Protein AF-A0A0Q7WSB9-F1 (afdb_monomer_lite)

Sequence (170 aa):
MKLRHLSIAGLLTALQMAAHAGSPGGLQLVVLGTSGAADYRVKVEQFFSAYETDPTGFDCDNRQLNIESTVQKPLKAITADVASVAATDTKKRRSFSKTISKYRDRDHDRGFDGALLYDVINGKLVFYGISAWDKEPIQKVELSASESDDKRKFNLAICRALHMPVLQAP

pLDDT: mean 84.25, std 18.81, range [34.75, 98.5]

Structure (mmCIF, N/CA/C/O backbone):
data_AF-A0A0Q7WSB9-F1
#
_entry.id   AF-A0A0Q7WSB9-F1
#
loop_
_atom_site.group_PDB
_atom_site.id
_atom_site.type_symbol
_atom_site.label_atom_id
_atom_site.label_alt_id
_atom_site.label_comp_id
_atom_site.label_asym_id
_atom_site.label_entity_id
_atom_site.label_seq_id
_atom_site.pdbx_PDB_ins_code
_atom_site.Cartn_x
_atom_site.Cartn_y
_atom_site.Cartn_z
_atom_site.occupancy
_atom_site.B_iso_or_equiv
_atom_site.auth_seq_id
_atom_site.auth_comp_id
_atom_site.auth_asym_id
_atom_site.auth_atom_id
_atom_site.pdbx_PDB_model_num
ATOM 1 N N . MET A 1 1 ? 71.721 -30.781 9.484 1.00 36.91 1 MET A N 1
ATOM 2 C CA . MET A 1 1 ? 71.324 -29.675 8.577 1.00 36.91 1 MET A CA 1
ATOM 3 C C . MET A 1 1 ? 69.899 -29.951 8.113 1.00 36.91 1 MET A C 1
ATOM 5 O O . MET A 1 1 ? 69.663 -31.065 7.688 1.00 36.91 1 MET A O 1
ATOM 9 N N . LYS A 1 2 ? 68.934 -29.082 8.474 1.00 36.00 2 LYS A N 1
ATOM 10 C CA . LYS A 1 2 ? 68.127 -28.245 7.542 1.00 36.00 2 LYS A CA 1
ATOM 11 C C . LYS A 1 2 ? 67.195 -29.098 6.643 1.00 36.00 2 LYS A C 1
ATOM 13 O O . LYS A 1 2 ? 67.692 -29.947 5.935 1.00 36.00 2 LYS A O 1
ATOM 18 N N . LEU A 1 3 ? 65.869 -28.958 6.608 1.00 38.97 3 LEU A N 1
ATOM 19 C CA . LEU A 1 3 ? 65.014 -27.771 6.677 1.00 38.97 3 LEU A CA 1
ATOM 20 C C . LEU A 1 3 ? 63.609 -28.176 7.181 1.00 38.97 3 LEU A C 1
ATOM 22 O O . LEU A 1 3 ? 63.088 -29.222 6.808 1.00 38.97 3 LEU A O 1
ATOM 26 N N . ARG A 1 4 ? 62.991 -27.316 7.996 1.00 44.00 4 ARG A N 1
ATOM 27 C CA . ARG A 1 4 ? 61.564 -27.361 8.344 1.00 44.00 4 ARG A CA 1
ATOM 28 C C . ARG A 1 4 ? 60.764 -26.757 7.186 1.00 44.00 4 ARG A C 1
ATOM 30 O O . ARG A 1 4 ? 61.088 -25.645 6.777 1.00 44.00 4 ARG A O 1
ATOM 37 N N . HIS A 1 5 ? 59.701 -27.416 6.732 1.00 40.91 5 HIS A N 1
ATOM 38 C CA . HIS A 1 5 ? 58.673 -26.773 5.912 1.00 40.91 5 HIS A CA 1
ATOM 39 C C . HIS A 1 5 ? 57.410 -26.556 6.745 1.00 40.91 5 HIS A C 1
ATOM 41 O O . HIS A 1 5 ? 56.612 -27.462 6.965 1.00 40.91 5 HIS A O 1
ATOM 47 N N . LEU A 1 6 ? 57.278 -25.316 7.222 1.00 47.62 6 LEU A N 1
ATOM 48 C CA . LEU A 1 6 ? 56.007 -24.690 7.568 1.00 47.62 6 LEU A CA 1
ATOM 49 C C . LEU A 1 6 ? 55.140 -24.680 6.303 1.00 47.62 6 LEU A C 1
ATOM 51 O O . LEU A 1 6 ? 55.529 -24.064 5.313 1.00 47.62 6 LEU A O 1
ATOM 55 N N . SER A 1 7 ? 53.975 -25.319 6.339 1.00 49.97 7 SER A N 1
ATOM 56 C CA . SER A 1 7 ? 52.895 -25.013 5.400 1.00 49.97 7 SER A CA 1
ATOM 57 C C . SER A 1 7 ? 51.808 -24.286 6.175 1.00 49.97 7 SER A C 1
ATOM 59 O O . SER A 1 7 ? 51.172 -24.836 7.070 1.00 49.97 7 SER A O 1
ATOM 61 N N . ILE A 1 8 ? 51.701 -22.998 5.865 1.00 51.72 8 ILE A N 1
ATOM 62 C CA . ILE A 1 8 ? 50.739 -22.041 6.394 1.00 51.72 8 ILE A CA 1
ATOM 63 C C . ILE A 1 8 ? 49.368 -22.459 5.856 1.00 51.72 8 ILE A C 1
ATOM 65 O O . ILE A 1 8 ? 49.095 -22.309 4.667 1.00 51.72 8 ILE A O 1
ATOM 69 N N . ALA A 1 9 ? 48.524 -23.030 6.715 1.00 52.66 9 ALA A N 1
ATOM 70 C CA . ALA A 1 9 ? 47.123 -23.262 6.392 1.00 52.66 9 ALA A CA 1
ATOM 71 C C . ALA A 1 9 ? 46.423 -21.898 6.329 1.00 52.66 9 ALA A C 1
ATOM 73 O O . ALA A 1 9 ? 46.274 -21.214 7.343 1.00 52.66 9 ALA A O 1
ATOM 74 N N . GLY A 1 10 ? 46.083 -21.481 5.110 1.00 45.12 10 GLY A N 1
ATOM 75 C CA . GLY A 1 10 ? 45.416 -20.219 4.827 1.00 45.12 10 GLY A CA 1
ATOM 76 C C . GLY A 1 10 ? 44.065 -20.123 5.532 1.00 45.12 10 GLY A C 1
ATOM 77 O O . GLY A 1 10 ? 43.219 -21.008 5.407 1.00 45.12 10 GLY A O 1
ATOM 78 N N . LEU A 1 11 ? 43.873 -19.021 6.256 1.00 48.16 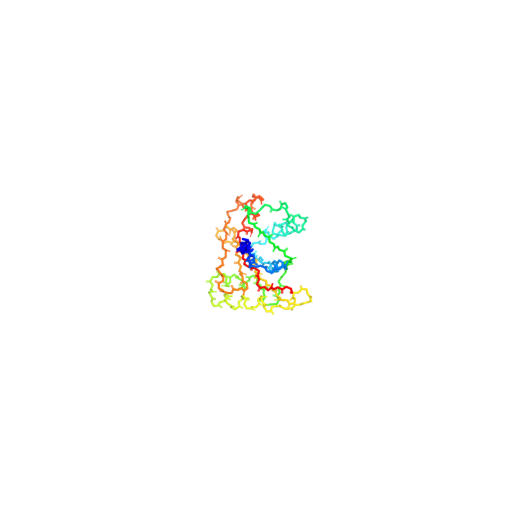11 LEU A N 1
ATOM 79 C CA . LEU A 1 11 ? 42.570 -18.560 6.719 1.00 48.16 11 LEU A CA 1
ATOM 80 C C . LEU A 1 11 ? 41.681 -18.305 5.490 1.00 48.16 11 LEU A C 1
ATOM 82 O O . LEU A 1 11 ? 41.854 -17.317 4.781 1.00 48.16 11 LEU A O 1
ATOM 86 N N . LEU A 1 12 ? 40.720 -19.194 5.247 1.00 48.12 12 LEU A N 1
ATOM 87 C CA . LEU A 1 12 ? 39.570 -18.922 4.390 1.00 48.12 12 LEU A CA 1
ATOM 88 C C . LEU A 1 12 ? 38.598 -18.038 5.178 1.00 48.12 12 LEU A C 1
ATOM 90 O O . LEU A 1 12 ? 37.756 -18.524 5.931 1.00 48.12 12 LEU A O 1
ATOM 94 N N . THR A 1 13 ? 38.728 -16.723 5.024 1.00 49.75 13 THR A N 1
ATOM 95 C CA . THR A 1 13 ? 37.687 -15.766 5.401 1.00 49.75 13 THR A CA 1
ATOM 96 C C . THR A 1 13 ? 36.500 -15.954 4.464 1.00 49.75 13 THR A C 1
ATOM 98 O O . THR A 1 13 ? 36.445 -15.410 3.363 1.00 49.75 13 THR A O 1
ATOM 101 N N . ALA A 1 14 ? 35.530 -16.751 4.907 1.00 48.25 14 ALA A N 1
ATOM 102 C CA . ALA A 1 14 ? 34.200 -16.767 4.328 1.00 48.25 14 ALA A CA 1
ATOM 103 C C . ALA A 1 14 ? 33.557 -15.391 4.566 1.00 48.25 14 ALA A C 1
ATOM 105 O O . ALA A 1 14 ? 32.991 -15.136 5.628 1.00 48.25 14 ALA A O 1
ATOM 106 N N . LEU A 1 15 ? 33.657 -14.488 3.584 1.00 41.75 15 LEU A N 1
ATOM 107 C CA . LEU A 1 15 ? 32.721 -13.375 3.486 1.00 41.75 15 LEU A CA 1
ATOM 108 C C . LEU A 1 15 ? 31.341 -13.992 3.265 1.00 41.75 15 LEU A C 1
ATOM 110 O O . LEU A 1 15 ? 30.994 -14.402 2.158 1.00 41.75 15 LEU A O 1
ATOM 114 N N . GLN A 1 16 ? 30.555 -14.074 4.336 1.00 39.66 16 GLN A N 1
ATOM 115 C CA . GLN A 1 16 ? 29.115 -14.210 4.223 1.00 39.66 16 GLN A CA 1
ATOM 116 C C . GLN A 1 16 ? 28.617 -12.942 3.531 1.00 39.66 16 GLN A C 1
ATOM 118 O O . GLN A 1 16 ? 28.363 -11.924 4.171 1.00 39.66 16 GLN A O 1
ATOM 123 N N . MET A 1 17 ? 28.513 -12.985 2.203 1.00 40.53 17 MET A N 1
ATOM 124 C CA . MET A 1 17 ? 27.621 -12.079 1.505 1.00 40.53 17 MET A CA 1
ATOM 125 C C . MET A 1 17 ? 26.231 -12.397 2.037 1.00 40.53 17 MET A C 1
ATOM 127 O O . MET A 1 17 ? 25.623 -13.399 1.661 1.00 40.53 17 MET A O 1
ATOM 131 N N . ALA A 1 18 ? 25.758 -11.576 2.972 1.00 40.06 18 ALA A N 1
ATOM 132 C CA . ALA A 1 18 ? 24.341 -11.454 3.226 1.00 40.06 18 ALA A CA 1
ATOM 133 C C . ALA A 1 18 ? 23.726 -11.059 1.883 1.00 40.06 18 ALA A C 1
ATOM 135 O O . ALA A 1 18 ? 23.804 -9.902 1.464 1.00 40.06 18 ALA A O 1
ATOM 136 N N . ALA A 1 19 ? 23.222 -12.058 1.162 1.00 35.09 19 ALA A N 1
ATOM 137 C CA . ALA A 1 19 ? 22.420 -11.871 -0.023 1.00 35.09 19 ALA A CA 1
ATOM 138 C C . ALA A 1 19 ? 21.180 -11.106 0.435 1.00 35.09 19 ALA A C 1
ATOM 140 O O . ALA A 1 19 ? 20.238 -11.683 0.977 1.00 35.09 19 ALA A O 1
ATOM 141 N N . HIS A 1 20 ? 21.234 -9.784 0.305 1.00 37.81 20 HIS A N 1
ATOM 142 C CA . HIS A 1 20 ? 20.077 -8.933 0.478 1.00 37.81 20 HIS A CA 1
ATOM 143 C C . HIS A 1 20 ? 19.153 -9.296 -0.678 1.00 37.81 20 HIS A C 1
ATOM 145 O O . HIS A 1 20 ? 19.413 -8.959 -1.831 1.00 37.81 20 HIS A O 1
ATOM 151 N N . ALA A 1 21 ? 18.133 -10.097 -0.377 1.00 34.75 21 ALA A N 1
ATOM 152 C CA . ALA A 1 21 ? 17.048 -10.403 -1.289 1.00 34.75 21 ALA A CA 1
ATOM 153 C C . ALA A 1 21 ? 16.243 -9.113 -1.496 1.00 34.75 21 ALA A C 1
ATOM 155 O O . ALA A 1 21 ? 15.252 -8.849 -0.826 1.00 34.75 21 ALA A O 1
ATOM 156 N N . GLY A 1 22 ? 16.763 -8.262 -2.365 1.00 39.12 22 GLY A N 1
ATOM 157 C CA . GLY A 1 22 ? 16.240 -6.955 -2.686 1.00 39.12 22 GLY A CA 1
ATOM 158 C C . GLY A 1 22 ? 17.113 -6.409 -3.794 1.00 39.12 22 GLY A C 1
ATOM 159 O O . GLY A 1 22 ? 18.322 -6.268 -3.641 1.00 39.12 22 GLY A O 1
ATOM 160 N N . SER A 1 23 ? 16.511 -6.196 -4.949 1.00 43.72 23 SER A N 1
ATOM 161 C CA . SER A 1 23 ? 17.171 -5.519 -6.051 1.00 43.72 23 SER A CA 1
ATOM 162 C C . SER A 1 23 ? 17.737 -4.158 -5.627 1.00 43.72 23 SER A C 1
ATOM 164 O O . SER A 1 23 ? 17.159 -3.522 -4.749 1.00 43.72 23 SER A O 1
ATOM 166 N N . PRO A 1 24 ? 18.810 -3.668 -6.273 1.00 53.94 24 PRO A N 1
ATOM 167 C CA . PRO A 1 24 ? 19.331 -2.327 -6.019 1.00 53.94 24 PRO A CA 1
ATOM 168 C C . PRO A 1 24 ? 18.338 -1.198 -6.366 1.0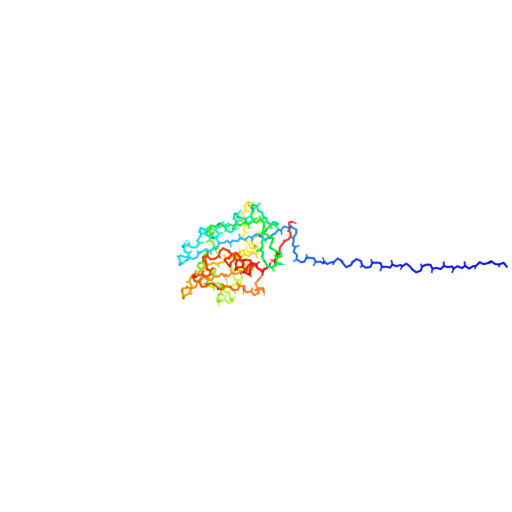0 53.94 24 PRO A C 1
ATOM 170 O O . PRO A 1 24 ? 18.460 -0.115 -5.803 1.00 53.94 24 PRO A O 1
ATOM 173 N N . GLY A 1 25 ? 17.345 -1.444 -7.232 1.00 63.78 25 GLY A N 1
ATOM 174 C CA . GLY A 1 25 ? 16.167 -0.578 -7.399 1.00 63.78 25 GLY A CA 1
ATOM 175 C C . GLY A 1 25 ? 15.119 -0.883 -6.329 1.00 63.78 25 GLY A C 1
ATOM 176 O O . GLY A 1 25 ? 14.851 -2.063 -6.085 1.00 63.78 25 GLY A O 1
ATOM 177 N N . GLY A 1 26 ? 14.598 0.144 -5.657 1.00 83.88 26 GLY A N 1
ATOM 178 C CA . GLY A 1 26 ? 13.603 0.035 -4.587 1.00 83.88 26 GLY A CA 1
ATOM 179 C C . GLY A 1 26 ? 12.231 -0.449 -5.066 1.00 83.88 26 GLY A C 1
ATOM 180 O O . GLY A 1 26 ? 12.064 -0.958 -6.170 1.00 83.88 26 GLY A O 1
ATOM 181 N N . LEU A 1 27 ? 11.222 -0.329 -4.206 1.00 88.31 27 LEU A N 1
ATOM 182 C CA . LEU A 1 27 ? 9.848 -0.712 -4.513 1.00 88.31 27 LEU A CA 1
ATOM 183 C C . LEU A 1 27 ? 9.247 0.251 -5.543 1.00 88.31 27 LEU A C 1
ATOM 185 O O . LEU A 1 27 ? 9.144 1.451 -5.276 1.00 88.31 27 LEU A O 1
ATOM 189 N N . GLN A 1 28 ? 8.774 -0.288 -6.667 1.00 93.06 28 GLN A N 1
ATOM 190 C CA . GLN A 1 28 ? 7.849 0.404 -7.565 1.00 93.06 28 GLN A CA 1
ATOM 191 C C . GLN A 1 28 ? 6.413 0.087 -7.147 1.00 93.06 28 GLN A C 1
ATOM 193 O O . GLN A 1 28 ? 5.973 -1.066 -7.215 1.00 93.06 28 GLN A O 1
ATOM 198 N N . LEU A 1 29 ? 5.670 1.098 -6.702 1.00 95.00 29 LEU A N 1
ATOM 199 C CA . LEU A 1 29 ? 4.361 0.908 -6.078 1.00 95.00 29 LEU A CA 1
ATOM 200 C C . LEU A 1 29 ? 3.236 1.573 -6.863 1.00 95.00 29 LEU A C 1
ATOM 202 O O . LEU A 1 29 ? 3.351 2.702 -7.335 1.00 95.00 29 LEU A O 1
ATOM 206 N N . VAL A 1 30 ? 2.084 0.911 -6.891 1.00 96.38 30 VAL A N 1
ATOM 207 C CA . VAL A 1 30 ? 0.808 1.569 -7.188 1.00 96.38 30 VAL A CA 1
ATOM 208 C C . VAL A 1 30 ? 0.056 1.844 -5.887 1.00 96.38 30 VAL A C 1
ATOM 210 O O . VAL A 1 30 ? -0.053 0.977 -5.021 1.00 96.38 30 VAL A O 1
ATOM 213 N N . VAL A 1 31 ? -0.469 3.053 -5.733 1.00 97.94 31 VAL A N 1
ATOM 214 C CA . VAL A 1 31 ? -1.174 3.499 -4.528 1.00 97.94 31 VAL A CA 1
ATOM 215 C C . VAL A 1 31 ? -2.629 3.766 -4.888 1.00 97.94 31 VAL A C 1
ATOM 217 O O . VAL A 1 31 ? -2.928 4.568 -5.773 1.00 97.94 31 VAL A O 1
ATOM 220 N N . LEU A 1 32 ? -3.543 3.065 -4.222 1.00 98.00 32 LEU A N 1
ATOM 221 C CA . LEU A 1 32 ? -4.956 3.000 -4.580 1.00 98.00 32 LEU A CA 1
ATOM 222 C C . LEU A 1 32 ? -5.820 3.313 -3.358 1.00 98.00 32 LEU A C 1
ATOM 224 O O . LEU A 1 32 ? -5.766 2.600 -2.362 1.00 98.00 32 LEU A O 1
ATOM 228 N N . GLY A 1 33 ? -6.642 4.354 -3.455 1.00 96.94 33 GLY A N 1
ATOM 229 C CA . GLY A 1 33 ? -7.676 4.666 -2.468 1.00 96.94 33 GLY A CA 1
ATOM 230 C C . GLY A 1 33 ? -9.055 4.303 -2.991 1.00 96.94 33 GLY A C 1
ATOM 231 O O . GLY A 1 33 ? -9.372 4.603 -4.145 1.00 96.94 33 GLY A O 1
ATOM 232 N N . THR A 1 34 ? -9.883 3.673 -2.162 1.00 96.62 34 THR A N 1
ATOM 233 C CA . THR A 1 34 ? -11.316 3.535 -2.459 1.00 96.62 34 THR A CA 1
ATOM 234 C C . THR A 1 34 ? -12.026 4.885 -2.315 1.00 96.62 34 THR A C 1
ATOM 236 O O . THR A 1 34 ? -11.513 5.823 -1.697 1.00 96.62 34 THR A O 1
ATOM 239 N N . SER A 1 35 ? -13.252 4.990 -2.833 1.00 94.81 35 SER A N 1
ATOM 240 C CA . SER A 1 35 ? -14.093 6.172 -2.601 1.00 94.81 35 SER A CA 1
ATOM 241 C C . SER A 1 35 ? -14.403 6.395 -1.116 1.00 94.81 35 SER A C 1
ATOM 243 O O . SER A 1 35 ? -14.523 7.540 -0.688 1.00 94.81 35 SER A O 1
ATOM 245 N N . GLY A 1 36 ? -14.493 5.320 -0.325 1.00 94.31 36 GLY A N 1
ATOM 246 C CA . GLY A 1 36 ? -14.745 5.382 1.117 1.00 94.31 36 GLY A CA 1
ATOM 247 C C . GLY A 1 36 ? -13.600 6.004 1.920 1.00 94.31 36 GLY A C 1
ATOM 248 O O . GLY A 1 36 ? -13.828 6.475 3.029 1.00 94.31 36 GLY A O 1
ATOM 249 N N . ALA A 1 37 ? -12.389 6.055 1.358 1.00 95.81 37 ALA A N 1
ATOM 250 C CA . ALA A 1 37 ? -11.211 6.632 1.998 1.00 95.81 37 ALA A CA 1
ATOM 251 C C . ALA A 1 37 ? -10.737 7.946 1.354 1.00 95.81 37 ALA A C 1
ATOM 253 O O . ALA A 1 37 ? -9.584 8.340 1.541 1.00 95.81 37 ALA A O 1
ATOM 254 N N . ALA A 1 38 ? -11.605 8.642 0.611 1.00 95.44 38 ALA A N 1
ATOM 255 C CA . ALA A 1 38 ? -11.255 9.880 -0.092 1.00 95.44 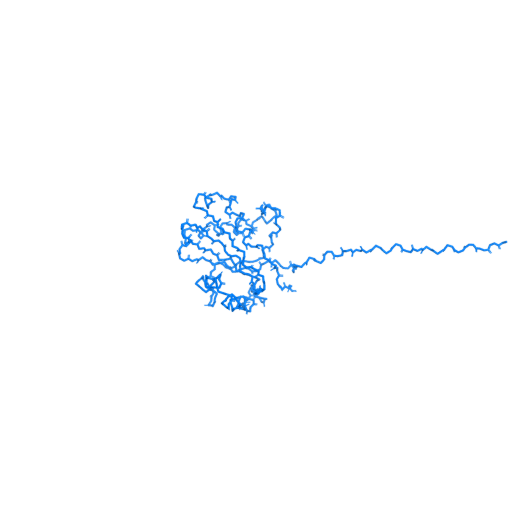38 ALA A CA 1
ATOM 256 C C . ALA A 1 38 ? -10.641 10.953 0.831 1.00 95.44 38 ALA A C 1
ATOM 258 O O . ALA A 1 38 ? -9.674 11.612 0.441 1.00 95.44 38 ALA A O 1
ATOM 259 N N . ASP A 1 39 ? -11.131 11.065 2.070 1.00 95.44 39 ASP A N 1
ATOM 260 C CA . ASP A 1 39 ? -10.638 12.020 3.075 1.00 95.44 39 ASP A CA 1
ATOM 261 C C . ASP A 1 39 ? -9.177 11.764 3.487 1.00 95.44 39 ASP A C 1
ATOM 263 O O . ASP A 1 39 ? -8.477 12.668 3.946 1.00 95.44 39 ASP A O 1
ATOM 267 N N . TYR A 1 40 ? -8.677 10.543 3.280 1.00 96.69 40 TYR A N 1
ATOM 268 C CA . TYR A 1 40 ? -7.306 10.157 3.608 1.00 96.69 40 TYR A CA 1
ATOM 269 C C . TYR A 1 40 ? -6.319 10.367 2.460 1.00 96.69 40 TYR A C 1
ATOM 271 O O . TYR A 1 40 ? -5.111 10.315 2.700 1.00 96.69 40 TYR A O 1
ATOM 279 N N . ARG A 1 41 ? -6.794 10.656 1.240 1.00 96.12 41 ARG A N 1
ATOM 280 C CA . ARG A 1 41 ? -5.944 10.804 0.046 1.00 96.12 41 ARG A CA 1
ATOM 281 C C . ARG A 1 41 ? -4.792 11.781 0.276 1.00 96.12 41 ARG A C 1
ATOM 283 O O . ARG A 1 41 ? -3.644 11.438 0.026 1.00 96.12 41 ARG A O 1
ATOM 290 N N . VAL A 1 42 ? -5.086 12.961 0.823 1.00 96.19 42 VAL A N 1
ATOM 291 C CA . VAL A 1 42 ? -4.076 14.005 1.068 1.00 96.19 42 VAL A CA 1
ATOM 292 C C . VAL A 1 42 ? -3.027 13.550 2.088 1.00 96.19 42 VAL A C 1
ATOM 294 O O . VAL A 1 42 ? -1.845 13.826 1.911 1.00 96.19 42 VAL A O 1
ATOM 297 N N . LYS A 1 43 ? -3.424 12.818 3.137 1.00 96.56 43 LYS A N 1
ATOM 298 C CA . LYS A 1 43 ? -2.480 12.289 4.139 1.00 96.56 43 LYS A CA 1
ATOM 299 C C . LYS A 1 43 ? -1.563 11.218 3.535 1.00 96.56 43 LYS A C 1
ATOM 301 O O . LYS A 1 43 ? -0.376 11.185 3.848 1.00 96.56 43 LYS A O 1
ATOM 306 N N . VAL A 1 44 ? -2.094 10.368 2.653 1.00 97.38 44 VAL A N 1
ATOM 307 C CA . VAL A 1 44 ? -1.301 9.369 1.915 1.00 97.38 44 VAL A CA 1
ATOM 308 C C . VAL A 1 44 ? -0.326 10.049 0.949 1.00 97.38 44 VAL A C 1
ATOM 310 O O . VAL A 1 44 ? 0.851 9.703 0.933 1.00 97.38 44 VAL A O 1
ATOM 313 N N . GLU A 1 45 ? -0.770 11.063 0.205 1.00 96.00 45 GLU A N 1
ATOM 314 C CA . GLU A 1 45 ? 0.105 11.855 -0.672 1.00 96.00 45 GLU A CA 1
ATOM 315 C C . GLU A 1 45 ? 1.245 12.505 0.128 1.00 96.00 45 GLU A C 1
ATOM 317 O O . GLU A 1 45 ? 2.412 12.378 -0.236 1.00 96.00 45 GLU A O 1
ATOM 322 N N . GLN A 1 46 ? 0.926 13.112 1.277 1.00 95.44 46 GLN A N 1
ATOM 323 C CA . GLN A 1 46 ? 1.910 13.706 2.187 1.00 95.44 46 GLN A CA 1
ATOM 324 C C . GLN A 1 46 ? 2.916 12.690 2.738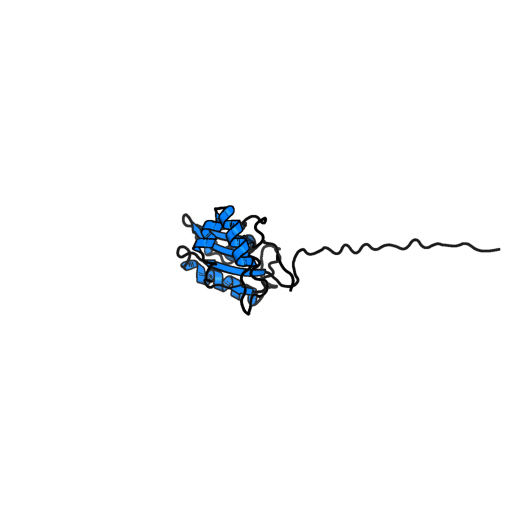 1.00 95.44 46 GLN A C 1
ATOM 326 O O . GLN A 1 46 ? 4.080 13.046 2.920 1.00 95.44 46 GLN A O 1
ATOM 331 N N . PHE A 1 47 ? 2.496 11.449 3.008 1.00 95.50 47 PHE A N 1
ATOM 332 C CA . PHE A 1 47 ? 3.406 10.377 3.416 1.00 95.50 47 PHE A CA 1
ATOM 333 C C . PHE A 1 47 ? 4.481 10.148 2.350 1.00 95.50 47 PHE A C 1
ATOM 335 O O . PHE A 1 47 ? 5.670 10.207 2.661 1.00 95.50 47 PHE A O 1
ATOM 342 N N . PHE A 1 48 ? 4.071 9.937 1.095 1.00 95.31 48 PHE A N 1
ATOM 343 C CA . PHE A 1 48 ? 5.007 9.633 0.012 1.00 95.31 48 PHE A CA 1
ATOM 344 C C . PHE A 1 48 ? 5.883 10.835 -0.345 1.00 95.31 48 PHE A C 1
ATOM 346 O O . PHE A 1 48 ? 7.090 10.670 -0.474 1.00 95.31 48 PHE A O 1
ATOM 353 N N . SER A 1 49 ? 5.330 12.052 -0.385 1.00 94.00 49 SER A N 1
ATOM 354 C CA . SER A 1 49 ? 6.135 13.260 -0.617 1.00 94.00 49 SER A CA 1
ATOM 355 C C . SER A 1 49 ? 7.170 13.503 0.486 1.00 94.00 49 SER A C 1
ATOM 357 O O . SER A 1 49 ? 8.289 13.932 0.206 1.00 94.00 49 SER A O 1
ATOM 359 N N . ALA A 1 50 ? 6.825 13.225 1.748 1.00 91.75 50 ALA A N 1
ATOM 360 C CA . ALA A 1 50 ? 7.776 13.326 2.852 1.00 91.75 50 ALA A CA 1
ATOM 361 C C . ALA A 1 50 ? 8.879 12.261 2.754 1.00 91.75 50 ALA A C 1
ATOM 363 O O . ALA A 1 50 ? 10.043 12.585 2.979 1.00 91.75 50 ALA A O 1
ATOM 364 N N . TYR A 1 51 ? 8.527 11.025 2.381 1.00 90.75 51 TYR A N 1
ATOM 365 C CA . TYR A 1 51 ? 9.500 9.956 2.154 1.00 90.75 51 TYR A CA 1
ATOM 366 C C . TYR A 1 51 ? 10.461 10.286 1.002 1.00 90.75 51 TYR A C 1
ATOM 368 O O . TYR A 1 51 ? 11.663 10.115 1.150 1.00 90.75 51 TYR A O 1
ATOM 376 N N . GLU A 1 52 ? 9.960 10.812 -0.119 1.00 89.75 52 GLU A N 1
ATOM 377 C CA . GLU A 1 52 ? 10.790 11.230 -1.261 1.00 89.75 52 GLU A CA 1
ATOM 378 C C . GLU A 1 52 ? 11.759 12.369 -0.901 1.00 89.75 52 GLU A C 1
ATOM 380 O O . GLU A 1 52 ? 12.861 12.444 -1.441 1.00 89.75 52 GLU A O 1
ATOM 385 N N . THR A 1 53 ? 11.361 13.249 0.025 1.00 90.38 53 THR A N 1
ATOM 386 C CA . THR A 1 53 ? 12.182 14.387 0.468 1.00 90.38 53 THR A CA 1
ATOM 387 C C . THR A 1 53 ? 13.311 13.958 1.410 1.00 90.38 53 THR A C 1
ATOM 389 O O . THR A 1 53 ? 14.421 14.476 1.301 1.00 90.38 53 THR A O 1
ATOM 392 N N . ASP A 1 54 ? 13.040 13.044 2.346 1.00 87.00 54 ASP A N 1
ATOM 393 C CA . ASP A 1 54 ? 14.025 12.557 3.320 1.00 87.00 54 ASP A CA 1
ATOM 394 C C . ASP A 1 54 ? 13.807 11.066 3.634 1.00 87.00 54 ASP A C 1
ATOM 396 O O . ASP A 1 54 ? 13.252 10.718 4.682 1.00 87.00 54 ASP A O 1
ATOM 400 N N . PRO A 1 55 ? 14.250 10.157 2.746 1.00 81.62 55 PRO A N 1
ATOM 401 C CA . PRO A 1 55 ? 14.080 8.720 2.952 1.00 81.62 55 PRO A CA 1
ATOM 402 C C . PRO A 1 55 ? 14.939 8.197 4.113 1.00 81.62 55 PRO A C 1
ATOM 404 O O . PRO A 1 55 ? 14.598 7.190 4.730 1.00 81.62 55 PRO A O 1
ATOM 407 N N . THR A 1 56 ? 16.046 8.876 4.439 1.00 77.19 56 THR A N 1
ATOM 408 C CA . THR A 1 56 ? 16.984 8.473 5.499 1.00 77.19 56 THR A CA 1
ATOM 409 C C . THR A 1 56 ? 16.518 8.839 6.905 1.00 77.19 56 THR A C 1
ATOM 411 O O . THR A 1 56 ? 16.809 8.108 7.850 1.00 77.19 56 THR A O 1
ATOM 414 N N . GLY A 1 57 ? 15.798 9.953 7.053 1.00 72.06 57 GLY A N 1
ATOM 415 C CA . GLY A 1 57 ? 15.187 10.394 8.308 1.00 72.06 57 GLY A CA 1
ATOM 416 C C . GLY A 1 57 ? 13.780 9.839 8.534 1.00 72.06 57 GLY A C 1
ATOM 417 O O . GLY A 1 57 ? 13.155 10.140 9.555 1.00 72.06 57 GLY A O 1
ATOM 418 N N . PHE A 1 58 ? 13.263 9.030 7.604 1.00 78.88 58 PHE A N 1
ATOM 419 C CA . PHE A 1 58 ? 11.913 8.492 7.677 1.00 78.88 58 PHE A CA 1
ATOM 420 C C . PHE A 1 58 ? 11.824 7.310 8.657 1.00 78.88 58 PHE A C 1
ATOM 422 O O . PHE A 1 58 ? 12.235 6.188 8.359 1.00 78.88 58 PHE A O 1
ATOM 429 N N . ASP A 1 59 ? 11.269 7.553 9.846 1.00 80.38 59 ASP A N 1
ATOM 430 C CA . ASP A 1 59 ? 11.113 6.519 10.875 1.00 80.38 59 ASP A CA 1
ATOM 431 C C . ASP A 1 59 ? 9.991 5.522 10.528 1.00 80.38 59 ASP A C 1
ATOM 433 O O . ASP A 1 59 ? 8.804 5.860 10.510 1.00 80.38 59 ASP A O 1
ATOM 437 N N . CYS A 1 60 ? 10.389 4.270 10.301 1.00 84.94 60 CYS A N 1
ATOM 438 C CA . CYS A 1 60 ? 9.514 3.118 10.096 1.00 84.94 60 CYS A CA 1
ATOM 439 C C . CYS A 1 60 ? 9.720 2.021 11.174 1.00 84.94 60 CYS A C 1
ATOM 441 O O . CYS A 1 60 ? 9.637 0.832 10.858 1.00 84.94 60 CYS A O 1
ATOM 443 N N . ASP A 1 61 ? 10.003 2.378 12.438 1.00 80.94 61 ASP A N 1
ATOM 444 C CA . ASP A 1 61 ? 10.255 1.438 13.553 1.00 80.94 61 ASP A CA 1
ATOM 445 C C . ASP A 1 61 ? 11.371 0.416 13.214 1.00 80.94 61 ASP A C 1
ATOM 447 O O . ASP A 1 61 ? 11.182 -0.802 13.306 1.00 80.94 61 ASP A O 1
ATOM 451 N N . ASN A 1 62 ? 12.543 0.897 12.783 1.00 66.88 62 ASN A N 1
ATOM 452 C CA . ASN A 1 62 ? 13.691 0.079 12.341 1.00 66.88 62 ASN A CA 1
ATOM 453 C C . ASN A 1 62 ? 13.450 -0.792 11.090 1.00 66.88 62 ASN A C 1
ATOM 455 O O . ASN A 1 62 ? 14.270 -1.656 10.774 1.00 66.88 62 ASN A O 1
ATOM 459 N N . ARG A 1 63 ? 12.348 -0.593 10.357 1.00 70.00 63 ARG A N 1
ATOM 460 C CA . ARG A 1 63 ? 12.144 -1.233 9.051 1.00 70.00 63 ARG A CA 1
ATOM 461 C C . ARG A 1 63 ? 12.788 -0.381 7.970 1.00 70.00 63 ARG A C 1
ATOM 463 O O . ARG A 1 63 ? 12.469 0.797 7.846 1.00 70.00 63 ARG A O 1
ATOM 470 N N . GLN A 1 64 ? 13.658 -0.986 7.167 1.00 70.06 64 GLN A N 1
ATOM 471 C CA . GLN A 1 64 ? 14.156 -0.333 5.963 1.00 70.06 64 GLN A CA 1
ATOM 472 C C . GLN A 1 64 ? 13.051 -0.343 4.910 1.00 70.06 64 GLN A C 1
ATOM 474 O O . GLN A 1 64 ? 12.758 -1.371 4.304 1.00 70.06 64 GLN A O 1
ATOM 479 N N . LEU A 1 65 ? 12.413 0.809 4.732 1.00 83.44 65 LEU A N 1
ATOM 480 C CA . LEU A 1 65 ? 11.556 1.075 3.591 1.00 83.44 65 LEU A CA 1
ATOM 481 C C . LEU A 1 65 ? 12.448 1.626 2.476 1.00 83.44 65 LEU A C 1
ATOM 483 O O . LEU A 1 65 ? 13.172 2.592 2.702 1.00 83.44 65 LEU A O 1
ATOM 487 N N . ASN A 1 66 ? 12.408 1.007 1.298 1.00 86.88 66 ASN A N 1
ATOM 488 C CA . ASN A 1 66 ? 13.131 1.451 0.107 1.00 86.88 66 ASN A CA 1
ATOM 489 C C . ASN A 1 66 ? 12.116 1.605 -1.027 1.00 86.88 66 ASN A C 1
ATOM 491 O O . ASN A 1 66 ? 11.790 0.613 -1.674 1.00 86.88 66 ASN A O 1
ATOM 495 N N . ILE A 1 67 ? 11.552 2.799 -1.210 1.00 89.69 67 ILE A N 1
ATOM 496 C CA . ILE A 1 67 ? 10.607 3.100 -2.295 1.00 89.69 67 ILE A CA 1
ATOM 497 C C . ILE A 1 67 ? 11.361 3.853 -3.383 1.00 89.69 67 ILE A C 1
ATOM 499 O O . ILE A 1 67 ? 11.970 4.883 -3.112 1.00 89.69 67 ILE A O 1
ATOM 503 N N . GLU A 1 68 ? 11.298 3.340 -4.607 1.00 89.56 68 GLU A N 1
ATOM 504 C CA . GLU A 1 68 ? 11.907 3.985 -5.771 1.00 89.56 68 GLU A CA 1
ATOM 505 C C . GLU A 1 68 ? 10.912 4.900 -6.481 1.00 89.56 68 GLU A C 1
ATOM 507 O O . GLU A 1 68 ? 11.247 6.025 -6.842 1.00 89.56 68 GLU A O 1
ATOM 512 N N . SER A 1 69 ? 9.677 4.432 -6.671 1.00 90.31 69 SER A N 1
ATOM 513 C CA . SER A 1 69 ? 8.646 5.206 -7.355 1.00 90.31 69 SER A CA 1
ATOM 514 C C . SER A 1 69 ? 7.244 4.838 -6.888 1.00 90.31 69 SER A C 1
ATOM 516 O O . SER A 1 69 ? 6.971 3.716 -6.446 1.00 90.31 69 SER A O 1
ATOM 518 N N . THR A 1 70 ? 6.327 5.801 -7.006 1.00 93.38 70 THR A N 1
ATOM 519 C CA . THR A 1 70 ? 4.906 5.579 -6.744 1.00 93.38 70 THR A CA 1
ATOM 520 C C . THR A 1 70 ? 4.024 6.124 -7.857 1.00 93.38 70 THR A C 1
ATOM 522 O O . THR A 1 70 ? 4.272 7.186 -8.426 1.00 93.38 70 THR A O 1
ATOM 525 N N . VAL A 1 71 ? 2.937 5.410 -8.139 1.00 94.81 71 VAL A N 1
ATOM 526 C CA . VAL A 1 71 ? 1.855 5.876 -9.006 1.00 94.81 71 VAL A CA 1
ATOM 527 C C . VAL A 1 71 ? 0.576 5.964 -8.188 1.00 94.81 71 VAL A C 1
ATOM 529 O O . VAL A 1 71 ? -0.006 4.948 -7.821 1.00 94.81 71 VAL A O 1
ATOM 532 N N . GLN A 1 72 ? 0.118 7.189 -7.926 1.00 92.81 72 GLN A N 1
ATOM 533 C CA . GLN A 1 72 ? -1.061 7.470 -7.089 1.00 92.81 72 GLN A CA 1
ATOM 534 C C . GLN A 1 72 ? -2.320 7.802 -7.909 1.00 92.81 72 GLN A C 1
ATOM 536 O O . GLN A 1 72 ? -3.193 8.549 -7.475 1.00 92.81 72 GLN A O 1
ATOM 541 N N . LYS A 1 73 ? -2.413 7.274 -9.135 1.00 83.25 73 LYS A N 1
ATOM 542 C CA . LYS A 1 73 ? -3.564 7.456 -10.032 1.00 83.25 73 LYS A CA 1
ATOM 543 C C . LYS A 1 73 ? -4.076 6.105 -10.534 1.00 83.25 73 LYS A C 1
ATOM 545 O O . LYS A 1 73 ? -3.269 5.189 -10.699 1.00 83.25 73 LYS A O 1
ATOM 550 N N . PRO A 1 74 ? -5.380 5.973 -10.838 1.00 77.06 74 PRO A N 1
ATOM 551 C CA . PRO A 1 74 ? -5.910 4.754 -11.435 1.00 77.06 74 PRO A CA 1
ATOM 552 C C . PRO A 1 74 ? -5.212 4.429 -12.757 1.00 77.06 74 PRO A C 1
ATOM 554 O O . PRO A 1 74 ? -5.022 5.303 -13.607 1.00 77.06 74 PRO A O 1
ATOM 557 N N . LEU A 1 75 ? -4.880 3.155 -12.950 1.00 89.00 75 LEU A N 1
ATOM 558 C CA . LEU A 1 75 ? -4.386 2.627 -14.219 1.00 89.00 75 LEU A CA 1
ATOM 559 C C . LEU A 1 75 ? -5.412 1.632 -14.758 1.00 89.00 75 LEU A C 1
ATOM 561 O O . LEU A 1 75 ? -6.129 0.990 -13.996 1.00 89.00 75 LEU A O 1
ATOM 565 N N . LYS A 1 76 ? -5.473 1.481 -16.083 1.00 86.81 76 LYS A N 1
ATOM 566 C CA . LYS A 1 76 ? -6.516 0.738 -16.818 1.00 86.81 76 LYS A CA 1
ATOM 567 C C . LYS A 1 76 ? -7.118 -0.472 -16.079 1.00 86.81 76 LYS A C 1
ATOM 569 O O . LYS A 1 76 ? -8.320 -0.512 -15.861 1.00 86.81 76 LYS A O 1
ATOM 574 N N . ALA A 1 77 ? -6.292 -1.461 -15.735 1.00 90.38 77 ALA A N 1
ATOM 575 C CA . ALA A 1 77 ? -6.715 -2.705 -15.077 1.00 90.38 77 ALA A CA 1
ATOM 576 C C . ALA A 1 77 ? -6.280 -2.796 -13.600 1.00 90.38 77 ALA A C 1
ATOM 578 O O . ALA A 1 77 ? -6.406 -3.852 -12.983 1.00 90.38 77 ALA A O 1
ATOM 579 N N . ILE A 1 78 ? -5.735 -1.710 -13.052 1.00 95.38 78 ILE A N 1
ATOM 580 C CA . ILE A 1 78 ? -5.195 -1.619 -11.697 1.00 95.38 78 ILE A CA 1
ATOM 581 C C . ILE A 1 78 ? -5.972 -0.496 -11.005 1.00 95.38 78 ILE A C 1
ATOM 583 O O . ILE A 1 78 ? -5.595 0.676 -11.048 1.00 95.38 78 ILE A O 1
ATOM 587 N N . THR A 1 79 ? -7.118 -0.867 -10.439 1.00 96.44 79 THR A N 1
ATOM 588 C CA . THR A 1 79 ? -8.057 0.045 -9.774 1.00 96.44 79 THR A CA 1
ATOM 589 C C . THR A 1 79 ? -8.262 -0.367 -8.320 1.00 96.44 79 THR A C 1
ATOM 591 O O . THR A 1 79 ? -8.001 -1.518 -7.956 1.00 96.44 79 THR A O 1
ATOM 594 N N . ALA A 1 80 ? -8.755 0.562 -7.495 1.00 96.81 80 ALA A N 1
ATOM 595 C CA . ALA A 1 80 ? -9.054 0.296 -6.090 1.00 96.81 80 ALA A CA 1
ATOM 596 C C . ALA A 1 80 ? -10.052 -0.862 -5.926 1.00 96.81 80 ALA A C 1
ATOM 598 O O . ALA A 1 80 ? -9.780 -1.774 -5.159 1.00 96.81 80 ALA A O 1
ATOM 599 N N . ASP A 1 81 ? -11.125 -0.912 -6.722 1.00 95.75 81 ASP A N 1
ATOM 600 C CA . ASP A 1 81 ? -12.122 -1.992 -6.647 1.00 95.75 81 ASP A CA 1
ATOM 601 C C . ASP A 1 81 ? -11.517 -3.376 -6.919 1.00 95.75 81 ASP A C 1
ATOM 603 O O . ASP A 1 81 ? -11.801 -4.349 -6.216 1.00 95.75 81 ASP A O 1
ATOM 607 N N . VAL A 1 82 ? -10.643 -3.477 -7.928 1.00 96.94 82 VAL A N 1
ATOM 608 C CA . VAL A 1 82 ? -9.957 -4.737 -8.246 1.00 96.94 82 VAL A CA 1
ATOM 609 C C . VAL A 1 82 ? -9.009 -5.127 -7.110 1.00 96.94 82 VAL A C 1
ATOM 611 O O . VAL A 1 82 ? -8.957 -6.303 -6.741 1.00 96.94 82 VAL A O 1
ATOM 614 N N . ALA A 1 83 ? -8.292 -4.157 -6.535 1.00 97.25 83 ALA A N 1
ATOM 615 C CA . ALA A 1 83 ? -7.409 -4.380 -5.397 1.00 97.25 83 ALA A CA 1
ATOM 616 C C . ALA A 1 83 ? -8.183 -4.795 -4.131 1.00 97.25 83 ALA A C 1
ATOM 618 O O . ALA A 1 83 ? -7.750 -5.714 -3.440 1.00 97.25 83 ALA A O 1
ATOM 619 N N . SER A 1 84 ? -9.349 -4.202 -3.850 1.00 97.31 84 SER A N 1
ATOM 620 C CA . SER A 1 84 ? -10.195 -4.549 -2.697 1.00 97.31 84 SER A CA 1
ATOM 621 C C . SER A 1 84 ? -10.697 -5.987 -2.769 1.00 97.31 84 SER A C 1
ATOM 623 O O . SER A 1 84 ? -10.657 -6.725 -1.783 1.00 97.31 84 SER A O 1
ATOM 625 N N . VAL A 1 85 ? -11.100 -6.436 -3.960 1.00 97.38 85 VAL A N 1
ATOM 626 C CA . VAL A 1 85 ? -11.456 -7.845 -4.172 1.00 97.38 85 VAL A CA 1
ATOM 627 C C . VAL A 1 85 ? -10.218 -8.742 -4.035 1.00 97.38 85 VAL A C 1
ATOM 629 O O . VAL A 1 85 ? -10.277 -9.792 -3.397 1.00 97.38 85 VAL A O 1
ATOM 632 N N . ALA A 1 86 ? -9.072 -8.333 -4.585 1.00 97.25 86 ALA A N 1
ATOM 633 C CA . ALA A 1 86 ? -7.812 -9.066 -4.444 1.00 97.25 86 ALA A CA 1
ATOM 634 C C . ALA A 1 86 ? -7.330 -9.174 -2.985 1.00 97.25 86 ALA A C 1
ATOM 636 O O . ALA A 1 86 ? -6.659 -10.147 -2.643 1.00 97.25 86 ALA A O 1
ATOM 637 N N . ALA A 1 87 ? -7.695 -8.222 -2.124 1.00 96.38 87 ALA A N 1
ATOM 638 C CA . ALA A 1 87 ? -7.344 -8.233 -0.709 1.00 96.38 87 ALA A CA 1
ATOM 639 C C . ALA A 1 87 ? -8.058 -9.345 0.088 1.00 96.38 87 ALA A C 1
ATOM 641 O O . ALA A 1 87 ? -7.603 -9.715 1.170 1.00 96.38 87 ALA A O 1
ATOM 642 N N . THR A 1 88 ? -9.159 -9.892 -0.439 1.00 95.06 88 THR A N 1
ATOM 643 C CA . THR A 1 88 ? -10.020 -10.859 0.269 1.00 95.06 88 THR A CA 1
ATOM 644 C C . THR A 1 88 ? -10.201 -12.193 -0.464 1.00 95.06 88 THR A C 1
ATOM 646 O O . THR A 1 88 ? -10.545 -13.188 0.169 1.00 95.06 88 THR A O 1
ATOM 649 N N . ASP A 1 89 ? -9.911 -12.261 -1.766 1.00 97.31 89 ASP A N 1
ATOM 650 C CA . ASP A 1 89 ? -10.010 -13.478 -2.582 1.00 97.31 89 ASP A CA 1
ATOM 651 C C . ASP A 1 89 ? -8.635 -13.883 -3.141 1.00 97.31 89 ASP A C 1
ATOM 653 O O . ASP A 1 89 ? -8.001 -13.150 -3.900 1.00 97.31 89 ASP A O 1
ATOM 657 N N . THR A 1 90 ? -8.176 -15.099 -2.823 1.00 95.12 90 THR A N 1
ATOM 658 C CA . THR A 1 90 ? -6.859 -15.617 -3.238 1.00 95.12 90 THR A CA 1
ATOM 659 C C . THR A 1 90 ? -6.693 -15.749 -4.756 1.00 95.12 90 THR A C 1
ATOM 661 O O . THR A 1 90 ? -5.612 -15.489 -5.292 1.00 95.12 90 THR A O 1
ATOM 664 N N . LYS A 1 91 ? -7.740 -16.153 -5.483 1.00 96.56 91 LYS A N 1
ATOM 665 C CA . LYS A 1 91 ? -7.693 -16.280 -6.948 1.00 96.56 91 LYS A CA 1
ATOM 666 C C . LYS A 1 91 ? -7.581 -14.898 -7.585 1.00 96.56 91 LYS A C 1
ATOM 668 O O . LYS A 1 91 ? -6.826 -14.711 -8.543 1.00 96.56 91 LYS A O 1
ATOM 673 N N . LYS A 1 92 ? -8.311 -13.927 -7.038 1.00 97.81 92 LYS A N 1
ATOM 674 C CA . LYS A 1 92 ? -8.273 -12.527 -7.467 1.00 97.81 92 LYS A CA 1
ATOM 675 C C . LYS A 1 92 ? -6.943 -11.877 -7.104 1.00 97.81 92 LYS A C 1
ATOM 677 O O . LYS A 1 92 ? -6.380 -11.216 -7.972 1.00 97.81 92 LYS A O 1
ATOM 682 N N . ARG A 1 93 ? -6.373 -12.185 -5.932 1.00 97.25 93 ARG A N 1
ATOM 683 C CA . ARG A 1 93 ? -5.002 -11.815 -5.546 1.00 97.25 93 ARG A CA 1
ATOM 684 C C . ARG A 1 93 ? -3.996 -12.239 -6.599 1.00 97.25 93 ARG A C 1
ATOM 686 O O . ARG A 1 93 ? -3.314 -11.390 -7.154 1.00 97.25 93 ARG A O 1
ATOM 693 N N . ARG A 1 94 ? -3.960 -13.529 -6.949 1.00 96.88 94 ARG A N 1
ATOM 694 C CA . ARG A 1 94 ? -3.040 -14.048 -7.975 1.00 96.88 94 ARG A CA 1
ATOM 695 C C . ARG A 1 94 ? -3.189 -13.316 -9.307 1.00 96.88 94 ARG A C 1
ATOM 697 O O . ARG A 1 94 ? -2.192 -12.993 -9.952 1.00 96.88 94 ARG A O 1
ATOM 704 N N . SER A 1 95 ? -4.427 -13.061 -9.730 1.00 97.31 95 SER A N 1
ATOM 705 C CA . SER A 1 95 ? -4.682 -12.312 -10.961 1.00 97.31 95 SER A CA 1
ATOM 706 C C . SER A 1 95 ? -4.154 -10.880 -10.871 1.00 97.31 95 SER A C 1
ATOM 708 O O . SER A 1 95 ? -3.505 -10.425 -11.805 1.00 97.31 95 SER A O 1
ATOM 710 N N . PHE A 1 96 ? -4.406 -10.187 -9.762 1.00 97.69 96 PHE A N 1
ATOM 711 C CA . PHE A 1 96 ? -3.975 -8.811 -9.542 1.00 97.69 96 PHE A CA 1
ATOM 712 C C . PHE A 1 96 ? -2.449 -8.687 -9.445 1.00 97.69 96 PHE A C 1
ATOM 714 O O . PHE A 1 96 ? -1.865 -7.898 -10.181 1.00 97.69 96 PHE A O 1
ATOM 721 N N . SER A 1 97 ? -1.791 -9.535 -8.650 1.00 96.50 97 SER A N 1
ATOM 722 C CA . SER A 1 97 ? -0.328 -9.618 -8.540 1.00 96.50 97 SER A CA 1
ATOM 723 C C . SER A 1 97 ? 0.340 -9.835 -9.909 1.00 96.50 97 SER A C 1
ATOM 725 O O . SER A 1 97 ? 1.332 -9.188 -10.252 1.00 96.50 97 SER A O 1
ATOM 727 N N . LYS A 1 98 ? -0.252 -10.687 -10.760 1.00 95.75 98 LYS A N 1
ATOM 728 C CA . LYS A 1 98 ? 0.195 -10.878 -12.149 1.00 95.75 98 LYS A CA 1
ATOM 729 C C . LYS A 1 98 ? -0.029 -9.636 -13.017 1.00 95.75 98 LYS A C 1
ATOM 731 O O . LYS A 1 98 ? 0.791 -9.361 -13.887 1.00 95.75 98 LYS A O 1
ATOM 736 N N . THR A 1 99 ? -1.133 -8.916 -12.832 1.00 96.56 99 THR A N 1
ATOM 737 C CA . THR A 1 99 ? -1.413 -7.680 -13.576 1.00 96.56 99 THR A CA 1
ATOM 738 C C . THR A 1 99 ? -0.394 -6.595 -13.243 1.00 96.56 99 THR A C 1
ATOM 740 O O . THR A 1 99 ? 0.164 -6.007 -14.164 1.00 96.56 99 THR A O 1
ATOM 743 N N . ILE A 1 100 ? -0.114 -6.354 -11.959 1.00 95.56 100 ILE A N 1
ATOM 744 C CA . ILE A 1 100 ? 0.793 -5.276 -11.540 1.00 95.56 100 ILE A CA 1
ATOM 745 C C . ILE A 1 100 ? 2.261 -5.587 -11.888 1.00 95.56 100 ILE A C 1
ATOM 747 O O . ILE A 1 100 ? 2.945 -4.714 -12.415 1.00 95.56 100 ILE A O 1
ATOM 751 N N . SER A 1 101 ? 2.714 -6.845 -11.755 1.00 94.50 101 SER A N 1
ATOM 752 C CA . SER A 1 101 ? 4.077 -7.252 -12.170 1.00 94.50 101 SER A CA 1
ATOM 753 C C . SER A 1 101 ? 4.302 -7.191 -13.681 1.00 94.50 101 SER A C 1
ATOM 755 O O . SER A 1 101 ? 5.432 -7.027 -14.136 1.00 94.50 101 SER A O 1
ATOM 757 N N . LYS A 1 102 ? 3.241 -7.344 -14.483 1.00 93.50 102 LYS A N 1
ATOM 758 C CA . LYS A 1 102 ? 3.296 -7.293 -15.954 1.00 93.50 102 LYS A CA 1
ATOM 759 C C . LYS A 1 102 ? 2.914 -5.937 -16.535 1.00 93.50 102 LYS A C 1
ATOM 761 O O . LYS A 1 102 ? 2.893 -5.802 -17.757 1.00 93.50 102 LYS A O 1
ATOM 766 N N . TYR A 1 103 ? 2.583 -4.960 -15.698 1.00 93.56 103 TYR A N 1
ATOM 767 C CA . TYR A 1 103 ? 2.300 -3.611 -16.161 1.00 93.56 103 TYR A CA 1
ATOM 768 C C . TYR A 1 103 ? 3.548 -3.011 -16.806 1.00 93.56 103 TYR A C 1
ATOM 770 O O . TYR A 1 103 ? 4.648 -3.225 -16.308 1.00 93.56 103 TYR A O 1
ATOM 778 N N . ARG A 1 104 ? 3.386 -2.306 -17.924 1.00 91.19 104 ARG A N 1
ATOM 779 C CA . ARG A 1 104 ? 4.491 -1.689 -18.658 1.00 91.19 104 ARG A CA 1
ATOM 780 C C . ARG A 1 104 ? 4.075 -0.308 -19.132 1.00 91.19 104 ARG A C 1
ATOM 782 O O . ARG A 1 104 ? 3.042 -0.177 -19.789 1.00 91.19 104 ARG A O 1
ATOM 789 N N . ASP A 1 105 ? 4.901 0.685 -18.841 1.00 89.62 105 ASP A N 1
ATOM 790 C CA . ASP A 1 105 ? 4.887 1.987 -19.501 1.00 89.62 105 ASP A CA 1
ATOM 791 C C . ASP A 1 105 ? 6.317 2.540 -19.600 1.00 89.62 105 ASP A C 1
ATOM 793 O O . ASP A 1 105 ? 7.278 1.807 -19.368 1.00 89.62 105 ASP A O 1
ATOM 797 N N . ARG A 1 106 ? 6.463 3.807 -20.006 1.00 87.19 106 ARG A N 1
ATOM 798 C CA . ARG A 1 106 ? 7.773 4.445 -20.188 1.00 87.19 106 ARG A CA 1
ATOM 799 C C . ARG A 1 106 ? 8.600 4.483 -18.898 1.00 87.19 106 ARG A C 1
ATOM 801 O O . ARG A 1 106 ? 9.819 4.423 -18.982 1.00 87.19 106 ARG A O 1
ATOM 808 N N . ASP A 1 107 ? 7.936 4.597 -17.753 1.00 85.69 107 ASP A N 1
ATOM 809 C CA . ASP A 1 107 ? 8.572 4.834 -16.460 1.00 85.69 107 ASP A CA 1
ATOM 810 C C . ASP A 1 107 ? 8.580 3.545 -15.589 1.00 85.69 107 ASP A C 1
ATOM 812 O O . ASP A 1 107 ? 9.188 3.529 -14.525 1.00 85.69 107 ASP A O 1
ATOM 816 N N . HIS A 1 108 ? 7.940 2.453 -16.049 1.00 86.06 108 HIS A N 1
ATOM 817 C CA . HIS A 1 108 ? 7.793 1.167 -15.340 1.00 86.06 108 HIS A CA 1
ATOM 818 C C . HIS A 1 108 ? 8.025 -0.037 -16.277 1.00 86.06 108 HIS A C 1
ATOM 820 O O . HIS A 1 108 ? 7.118 -0.827 -16.565 1.00 86.06 108 HIS A O 1
ATOM 826 N N . ASP A 1 109 ? 9.245 -0.199 -16.780 1.00 85.19 109 ASP A N 1
ATOM 827 C CA . ASP A 1 109 ? 9.648 -1.264 -17.714 1.00 85.19 109 ASP A CA 1
ATOM 828 C C . ASP A 1 109 ? 9.705 -2.678 -17.092 1.00 85.19 109 ASP A C 1
ATOM 830 O O . ASP A 1 109 ? 9.529 -3.682 -17.789 1.00 85.19 109 ASP A O 1
ATOM 834 N N . ARG A 1 110 ? 9.874 -2.772 -15.773 1.00 85.31 110 ARG A N 1
ATOM 835 C CA . ARG A 1 110 ? 9.802 -4.007 -14.968 1.00 85.31 110 ARG A CA 1
ATOM 836 C C . ARG A 1 110 ? 8.430 -4.254 -14.332 1.00 85.31 110 ARG A C 1
ATOM 838 O O . ARG A 1 110 ? 8.139 -5.379 -13.910 1.00 85.31 110 ARG A O 1
ATOM 845 N N . GLY A 1 111 ? 7.540 -3.264 -14.387 1.00 91.62 111 GLY A N 1
ATOM 846 C CA . GLY A 1 111 ? 6.244 -3.267 -13.709 1.00 91.62 111 GLY A CA 1
ATOM 847 C C . GLY A 1 111 ? 6.362 -3.001 -12.211 1.00 91.62 111 GLY A C 1
ATOM 848 O O . GLY A 1 111 ? 7.440 -2.721 -11.703 1.00 91.62 111 GLY A O 1
ATOM 849 N N . PHE A 1 112 ? 5.242 -3.100 -11.501 1.00 93.94 112 PHE A N 1
ATOM 850 C CA . PHE A 1 112 ? 5.197 -2.798 -10.071 1.00 93.94 112 PHE A CA 1
ATOM 851 C C . PHE A 1 112 ? 5.605 -4.003 -9.217 1.00 93.94 112 PHE A C 1
ATOM 853 O O . PHE A 1 112 ? 5.220 -5.141 -9.507 1.00 93.94 112 PHE A O 1
ATOM 860 N N . ASP A 1 113 ? 6.311 -3.735 -8.118 1.00 94.00 113 ASP A N 1
ATOM 861 C CA . ASP A 1 113 ? 6.659 -4.712 -7.079 1.00 94.00 113 ASP A CA 1
ATOM 862 C C . ASP A 1 113 ? 5.479 -4.982 -6.132 1.00 94.00 113 ASP A C 1
ATOM 864 O O . ASP A 1 113 ? 5.357 -6.069 -5.558 1.00 94.00 113 ASP A O 1
ATOM 868 N N . GLY A 1 114 ? 4.5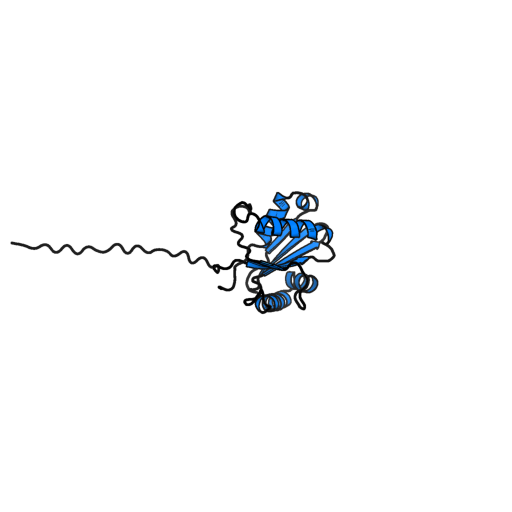54 -4.027 -6.012 1.00 95.38 114 GLY A N 1
ATOM 869 C CA . GLY A 1 114 ? 3.359 -4.185 -5.198 1.00 95.38 114 GLY A CA 1
ATOM 870 C C . GLY A 1 114 ? 2.374 -3.029 -5.297 1.00 95.38 114 GLY A C 1
ATOM 871 O O . GLY A 1 114 ? 2.539 -2.087 -6.073 1.00 95.38 114 GLY A O 1
ATOM 872 N N . ALA A 1 115 ? 1.320 -3.130 -4.496 1.00 97.25 115 ALA A N 1
ATOM 873 C CA . ALA A 1 115 ? 0.297 -2.114 -4.344 1.00 97.25 115 ALA A CA 1
ATOM 874 C C . ALA A 1 115 ? 0.059 -1.794 -2.867 1.00 97.25 115 ALA A C 1
ATOM 876 O O . ALA A 1 115 ? -0.003 -2.704 -2.037 1.00 97.25 115 ALA A O 1
ATOM 877 N N . LEU A 1 116 ? -0.149 -0.513 -2.568 1.00 98.12 116 LEU A N 1
ATOM 878 C CA . LEU A 1 116 ? -0.778 -0.066 -1.331 1.00 98.12 116 LEU A CA 1
ATOM 879 C C . LEU A 1 116 ? -2.239 0.262 -1.630 1.00 98.12 116 LEU A C 1
ATOM 881 O O . LEU A 1 116 ? -2.524 1.221 -2.344 1.00 98.12 116 LEU A O 1
ATOM 885 N N . LEU A 1 117 ? -3.161 -0.514 -1.074 1.00 98.19 117 LEU A N 1
ATOM 886 C CA . LEU A 1 117 ? -4.585 -0.190 -1.070 1.00 98.19 117 LEU A CA 1
ATOM 887 C C . LEU A 1 117 ? -4.966 0.403 0.288 1.00 98.19 117 LEU A C 1
ATOM 889 O O . LEU A 1 117 ? -4.567 -0.138 1.318 1.00 98.19 117 LEU A O 1
ATOM 893 N N . TYR A 1 118 ? -5.773 1.462 0.298 1.00 98.25 118 TYR A N 1
ATOM 894 C CA . TYR A 1 118 ? -6.373 2.001 1.515 1.00 98.25 118 TYR A CA 1
ATOM 895 C C . TYR A 1 118 ? -7.887 2.197 1.381 1.00 98.25 118 TYR A C 1
ATOM 897 O O . TYR A 1 118 ? -8.384 2.637 0.342 1.00 98.25 118 TYR A O 1
ATOM 905 N N . ASP A 1 119 ? -8.612 1.834 2.440 1.00 97.44 119 ASP A N 1
ATOM 906 C CA . ASP A 1 119 ? -10.079 1.832 2.503 1.00 97.44 119 ASP A CA 1
ATOM 907 C C . ASP A 1 119 ? -10.578 2.170 3.920 1.00 97.44 119 ASP A C 1
ATOM 909 O O . ASP A 1 119 ? -9.826 2.049 4.887 1.00 97.44 119 ASP A O 1
ATOM 913 N N . VAL A 1 120 ? -11.847 2.553 4.066 1.00 97.00 120 VAL A N 1
ATOM 914 C CA . VAL A 1 120 ? -12.506 2.711 5.369 1.00 97.00 120 VAL A CA 1
ATOM 915 C C . VAL A 1 120 ? -13.514 1.586 5.561 1.00 97.00 120 VAL A C 1
ATOM 917 O O . VAL A 1 120 ? -14.560 1.543 4.921 1.00 97.00 120 VAL A O 1
ATOM 920 N N . ILE A 1 121 ? -13.219 0.682 6.495 1.00 95.19 121 ILE A N 1
ATOM 921 C CA . ILE A 1 121 ? -14.048 -0.488 6.790 1.00 95.19 121 ILE A CA 1
ATOM 922 C C . ILE A 1 121 ? -14.489 -0.406 8.247 1.00 95.19 121 ILE A C 1
ATOM 924 O O . ILE A 1 121 ? -13.660 -0.360 9.154 1.00 95.19 121 ILE A O 1
ATOM 928 N N . ASN A 1 122 ? -15.803 -0.394 8.485 1.00 93.75 122 ASN A N 1
ATOM 929 C CA . ASN A 1 122 ? -16.390 -0.285 9.828 1.00 93.75 122 ASN A CA 1
ATOM 930 C C . ASN A 1 122 ? -15.844 0.914 10.634 1.00 93.75 122 ASN A C 1
ATOM 932 O O . ASN A 1 122 ? -15.556 0.793 11.824 1.00 93.75 122 ASN A O 1
ATOM 936 N N . GLY A 1 123 ? -15.653 2.061 9.972 1.00 93.44 123 GLY A N 1
ATOM 937 C CA . GLY A 1 123 ? -15.142 3.287 10.599 1.00 93.44 123 GLY A CA 1
ATOM 938 C C . GLY A 1 123 ? -13.647 3.264 10.943 1.00 93.44 123 GLY A C 1
ATOM 939 O O . GLY A 1 123 ? -13.171 4.153 11.646 1.00 93.44 123 GLY A O 1
ATOM 940 N N . LYS A 1 124 ? -12.902 2.261 10.467 1.00 97.12 124 LYS A N 1
ATOM 941 C CA . LYS A 1 124 ? -11.445 2.181 10.599 1.00 97.12 124 LYS A CA 1
ATOM 942 C C . LYS A 1 124 ? -10.785 2.357 9.245 1.00 97.12 124 LYS A C 1
ATOM 944 O O . LYS A 1 124 ? -11.231 1.759 8.268 1.00 97.12 124 LYS A O 1
ATOM 949 N N . LEU A 1 125 ? -9.698 3.116 9.209 1.00 98.25 125 LEU A N 1
ATOM 950 C CA . LEU A 1 125 ? -8.817 3.158 8.052 1.00 98.25 125 LEU A CA 1
ATOM 951 C C . LEU A 1 125 ? -8.035 1.846 7.990 1.00 98.25 125 LEU A C 1
ATOM 953 O O . LEU A 1 125 ? -7.426 1.430 8.974 1.00 98.25 125 LEU A O 1
ATOM 957 N N . VAL A 1 126 ? -8.048 1.191 6.839 1.00 98.19 126 VAL A N 1
ATOM 958 C CA . VAL A 1 126 ? -7.377 -0.084 6.615 1.00 98.19 126 VAL A CA 1
ATOM 959 C C . VAL A 1 126 ? -6.410 0.060 5.455 1.00 98.19 126 VAL A C 1
ATOM 961 O O . VAL A 1 126 ? -6.810 0.461 4.367 1.00 98.19 126 VAL A O 1
ATOM 964 N N . PHE A 1 127 ? -5.155 -0.311 5.683 1.00 98.50 127 PHE A N 1
ATOM 965 C CA . PHE A 1 127 ? -4.125 -0.429 4.661 1.00 98.50 127 PHE A CA 1
ATOM 966 C C . PHE A 1 127 ? -3.883 -1.897 4.319 1.00 98.50 127 PHE A C 1
ATOM 968 O O . PHE A 1 127 ? -3.775 -2.740 5.213 1.00 98.50 127 PHE A O 1
ATOM 975 N N . TYR A 1 128 ? -3.737 -2.183 3.029 1.00 98.31 128 TYR A N 1
ATOM 976 C CA . TYR A 1 128 ? -3.330 -3.477 2.500 1.00 98.31 128 TYR A CA 1
ATOM 977 C C . TYR A 1 128 ? -2.084 -3.314 1.632 1.00 98.31 128 TYR A C 1
ATOM 979 O O . TYR A 1 128 ? -2.118 -2.626 0.613 1.00 98.31 128 TYR A O 1
ATOM 987 N N . GLY A 1 129 ? -1.002 -3.990 2.005 1.00 97.62 129 GLY A N 1
ATOM 988 C CA . GLY A 1 129 ? 0.139 -4.231 1.134 1.00 97.62 129 GLY A CA 1
ATOM 989 C C . GLY A 1 129 ? -0.066 -5.503 0.332 1.00 97.62 129 GLY A C 1
ATOM 990 O O . GLY A 1 129 ? -0.150 -6.593 0.902 1.00 97.62 129 GLY A O 1
ATOM 991 N N . ILE A 1 130 ? -0.148 -5.372 -0.989 1.00 97.00 130 ILE A N 1
ATOM 992 C CA . ILE A 1 130 ? -0.363 -6.487 -1.912 1.00 97.00 130 ILE A CA 1
ATOM 993 C C . ILE A 1 130 ? 0.867 -6.612 -2.811 1.00 97.00 130 ILE A C 1
ATOM 995 O O . ILE A 1 130 ? 1.052 -5.814 -3.725 1.00 97.00 130 ILE A O 1
ATOM 999 N N . SER A 1 131 ? 1.705 -7.620 -2.572 1.00 95.75 131 SER A N 1
ATOM 1000 C CA . SER A 1 131 ? 2.886 -7.874 -3.405 1.00 95.75 131 SER A CA 1
ATOM 1001 C C . SER A 1 131 ? 2.504 -8.378 -4.802 1.00 95.75 131 SER A C 1
ATOM 1003 O O . SER A 1 131 ? 1.515 -9.102 -4.986 1.00 95.75 131 SER A O 1
ATOM 1005 N N . ALA A 1 132 ? 3.329 -8.061 -5.800 1.00 94.69 132 ALA A N 1
ATOM 1006 C CA . ALA A 1 132 ? 3.229 -8.662 -7.124 1.00 94.69 132 ALA A CA 1
ATOM 1007 C C . ALA A 1 132 ? 3.696 -10.131 -7.153 1.00 94.69 132 ALA A C 1
ATOM 1009 O O . ALA A 1 132 ? 3.403 -10.859 -8.106 1.00 94.69 132 ALA A O 1
ATOM 1010 N 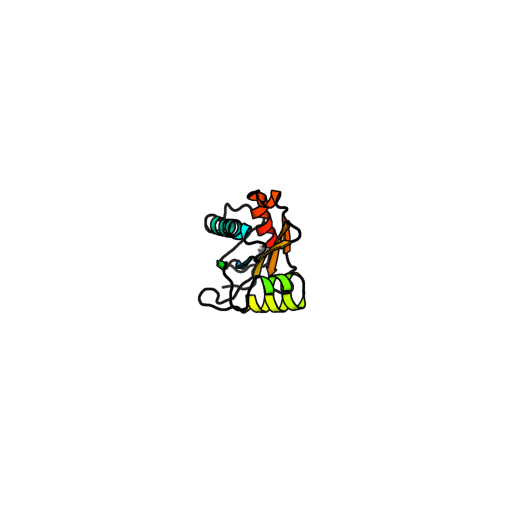N . TRP A 1 133 ? 4.348 -10.605 -6.086 1.00 94.00 133 TRP A N 1
ATOM 1011 C CA . TRP A 1 133 ? 4.597 -12.018 -5.849 1.00 94.00 133 TRP A CA 1
ATOM 1012 C C . TRP A 1 133 ? 3.423 -12.603 -5.083 1.00 94.00 133 TRP A C 1
ATOM 1014 O O . TRP A 1 133 ? 3.258 -12.406 -3.884 1.00 94.00 133 TRP A O 1
ATOM 1024 N N . ASP A 1 134 ? 2.594 -13.363 -5.790 1.00 89.62 134 ASP A N 1
ATOM 1025 C CA . ASP A 1 134 ? 1.332 -13.880 -5.264 1.00 89.62 134 ASP A CA 1
ATOM 1026 C C . ASP A 1 134 ? 1.483 -14.904 -4.129 1.00 89.62 134 ASP A C 1
ATOM 1028 O O . ASP A 1 134 ? 0.463 -15.353 -3.605 1.00 89.62 134 ASP A O 1
ATOM 1032 N N . LYS A 1 135 ? 2.707 -15.291 -3.756 1.00 90.31 135 LYS A N 1
ATOM 1033 C CA . LYS A 1 135 ? 2.992 -16.139 -2.591 1.00 90.31 135 LYS A CA 1
ATOM 1034 C C . LYS A 1 135 ? 3.187 -15.334 -1.308 1.00 90.31 135 LYS A C 1
ATOM 1036 O O . LYS A 1 135 ? 2.971 -15.894 -0.237 1.00 90.31 135 LYS A O 1
ATOM 1041 N N . GLU A 1 136 ? 3.522 -14.050 -1.413 1.00 91.88 136 GLU A N 1
ATOM 1042 C CA . GLU A 1 136 ? 3.655 -13.171 -0.255 1.00 91.88 136 GLU A CA 1
ATOM 1043 C C . GLU A 1 136 ? 2.273 -12.959 0.398 1.00 91.88 136 GLU A C 1
ATOM 1045 O O . GLU A 1 136 ? 1.268 -12.768 -0.307 1.00 91.88 136 GLU A O 1
ATOM 1050 N N . PRO A 1 137 ? 2.158 -13.049 1.734 1.00 92.19 137 PRO A N 1
ATOM 1051 C CA . PRO A 1 137 ? 0.928 -12.701 2.427 1.00 92.19 137 PRO A CA 1
ATOM 1052 C C . PRO A 1 137 ? 0.579 -11.222 2.236 1.00 92.19 137 PRO A C 1
ATOM 1054 O O . PRO A 1 137 ? 1.443 -10.360 2.111 1.00 92.19 137 PRO A O 1
ATOM 1057 N N . ILE A 1 138 ? -0.721 -10.924 2.255 1.00 95.12 138 ILE A N 1
ATOM 1058 C CA . ILE A 1 138 ? -1.176 -9.534 2.291 1.00 95.12 138 ILE A CA 1
ATOM 1059 C C . ILE A 1 138 ? -0.877 -8.985 3.680 1.00 95.12 138 ILE A C 1
ATOM 1061 O O . ILE A 1 138 ? -1.329 -9.547 4.680 1.00 95.12 138 ILE A O 1
ATOM 1065 N N . GLN A 1 139 ? -0.157 -7.870 3.731 1.00 95.62 139 GLN A N 1
ATOM 1066 C CA . GLN A 1 139 ? 0.059 -7.136 4.969 1.00 95.62 139 GLN A CA 1
ATOM 1067 C C . GLN A 1 139 ? -1.154 -6.243 5.211 1.00 95.62 139 GLN A C 1
ATOM 1069 O O . GLN A 1 139 ? -1.397 -5.315 4.446 1.00 95.62 139 GLN A O 1
ATOM 1074 N N . LYS A 1 140 ? -1.935 -6.527 6.253 1.00 96.75 140 LYS A N 1
ATOM 1075 C CA . LYS A 1 140 ? -3.108 -5.730 6.624 1.00 96.75 140 LYS A CA 1
ATOM 1076 C C . LYS A 1 140 ? -2.826 -4.962 7.907 1.00 96.75 140 LYS A C 1
ATOM 1078 O O . LYS A 1 140 ? -2.414 -5.558 8.900 1.00 96.75 140 LYS A O 1
ATOM 1083 N N . VAL A 1 141 ? -3.100 -3.663 7.904 1.00 97.25 141 VAL A N 1
ATOM 1084 C CA . VAL A 1 141 ? -2.977 -2.805 9.087 1.00 97.25 141 VAL A CA 1
ATOM 1085 C C . VAL A 1 141 ? -4.241 -1.969 9.225 1.00 97.25 141 VAL A C 1
ATOM 1087 O O . VAL A 1 141 ? -4.718 -1.410 8.244 1.00 97.25 141 VAL A O 1
ATOM 1090 N N . GLU A 1 142 ? -4.791 -1.886 10.433 1.00 97.62 142 GLU A N 1
ATOM 1091 C CA . GLU A 1 142 ? -5.977 -1.082 10.735 1.00 97.62 142 GLU A CA 1
ATOM 1092 C C . GLU A 1 142 ? -5.606 0.059 11.683 1.00 97.62 142 GLU A C 1
ATOM 1094 O O . GLU A 1 142 ? -4.828 -0.139 12.616 1.00 97.62 142 GLU A O 1
ATOM 1099 N N . LEU A 1 143 ? -6.205 1.225 11.466 1.00 97.12 143 LEU A N 1
ATOM 1100 C CA . LEU A 1 143 ? -6.161 2.374 12.356 1.00 97.12 143 LEU A CA 1
ATOM 1101 C C . LEU A 1 143 ? -7.584 2.811 12.684 1.00 97.12 143 LEU A C 1
ATOM 1103 O O . LEU A 1 143 ? -8.439 2.934 11.804 1.00 97.12 143 LEU A O 1
ATOM 1107 N N . SER A 1 144 ? -7.837 3.091 13.956 1.00 95.62 144 SER A N 1
ATOM 1108 C CA . SER A 1 144 ? -9.027 3.851 14.334 1.00 95.62 144 SER A CA 1
ATOM 1109 C C . SER A 1 144 ? -8.941 5.296 13.825 1.00 95.62 144 SER A C 1
ATOM 1111 O O . SER A 1 144 ? -7.861 5.791 13.497 1.00 95.62 144 SER A O 1
ATOM 1113 N N . ALA A 1 145 ? -10.078 5.996 13.789 1.00 86.50 145 ALA A N 1
ATOM 1114 C CA . ALA A 1 145 ? -10.120 7.401 13.383 1.00 86.50 145 ALA A CA 1
ATOM 1115 C C . ALA A 1 145 ? -9.139 8.271 14.197 1.00 86.50 145 ALA A C 1
ATOM 1117 O O . ALA A 1 145 ? -8.345 9.002 13.611 1.00 86.50 145 ALA A O 1
ATOM 1118 N N . SER A 1 146 ? -9.095 8.109 15.524 1.00 90.31 146 SER A N 1
ATOM 1119 C CA . SER A 1 146 ? -8.184 8.870 16.393 1.00 90.31 146 SER A CA 1
ATOM 1120 C C . SER A 1 146 ? -6.706 8.560 16.143 1.00 90.31 146 SER A C 1
ATOM 1122 O O . SER A 1 146 ? -5.859 9.440 16.260 1.00 90.31 146 SER A O 1
ATOM 1124 N N . GLU A 1 147 ? -6.369 7.326 15.768 1.00 94.00 147 GLU A N 1
ATOM 1125 C CA . GLU A 1 147 ? -4.997 6.962 15.403 1.00 94.00 147 GLU A CA 1
ATOM 1126 C C . GLU A 1 147 ? -4.614 7.457 14.011 1.00 94.00 147 GLU A C 1
ATOM 1128 O O . GLU A 1 147 ? -3.445 7.730 13.764 1.00 94.00 147 GLU A O 1
ATOM 1133 N N . SER A 1 148 ? -5.588 7.600 13.111 1.00 92.81 148 SER A N 1
ATOM 1134 C CA . SER A 1 148 ? -5.369 8.120 11.760 1.00 92.81 148 SER A CA 1
ATOM 1135 C C . SER A 1 148 ? -5.072 9.627 11.720 1.00 92.81 148 SER A C 1
ATOM 1137 O O . SER A 1 148 ? -4.608 10.140 10.698 1.00 92.81 148 SER A O 1
ATOM 1139 N N . ASP A 1 149 ? -5.323 10.345 12.818 1.00 93.38 149 ASP A N 1
ATOM 1140 C CA . ASP A 1 149 ? -4.952 11.754 13.001 1.00 93.38 149 ASP A CA 1
ATOM 1141 C C . ASP A 1 149 ? -3.557 11.934 13.613 1.00 93.38 149 ASP A C 1
ATOM 1143 O O . ASP A 1 149 ? -2.935 12.985 13.454 1.00 93.38 149 ASP A O 1
ATOM 1147 N N . ASP A 1 150 ? -3.019 10.895 14.253 1.00 95.19 150 ASP A N 1
ATOM 1148 C CA . ASP A 1 150 ? -1.639 10.878 14.724 1.00 95.19 150 ASP A CA 1
ATOM 1149 C C . ASP A 1 150 ? -0.701 10.570 13.548 1.00 95.19 150 ASP A C 1
ATOM 1151 O O . ASP A 1 150 ? -0.643 9.446 13.040 1.00 95.19 150 ASP A O 1
ATOM 1155 N N . LYS A 1 151 ? 0.073 11.578 13.127 1.00 92.38 151 LYS A N 1
ATOM 1156 C CA . LYS A 1 151 ? 1.018 11.468 12.004 1.00 92.38 151 LYS A CA 1
ATOM 1157 C C . LYS A 1 151 ? 1.980 10.286 12.154 1.00 92.38 151 LYS A C 1
ATOM 1159 O O . LYS A 1 151 ? 2.275 9.611 11.171 1.00 92.38 151 LYS A O 1
ATOM 1164 N N . ARG A 1 152 ? 2.483 10.021 13.364 1.00 92.12 152 ARG A N 1
ATOM 1165 C CA . ARG A 1 152 ? 3.438 8.931 13.593 1.00 92.12 152 ARG A CA 1
ATOM 1166 C C . ARG A 1 152 ? 2.751 7.583 13.414 1.00 92.12 152 ARG A C 1
ATOM 1168 O O . ARG A 1 152 ? 3.277 6.728 12.707 1.00 92.12 152 ARG A O 1
ATOM 1175 N N . LYS A 1 153 ? 1.576 7.391 14.017 1.00 94.56 153 LYS A N 1
ATOM 1176 C CA . LYS A 1 153 ? 0.815 6.138 13.878 1.00 94.56 153 LYS A CA 1
ATOM 1177 C C . LYS A 1 153 ? 0.382 5.891 12.436 1.00 94.56 153 LYS A C 1
ATOM 1179 O O . LYS A 1 153 ? 0.494 4.761 11.962 1.00 94.56 153 LYS A O 1
ATOM 1184 N N . PHE A 1 154 ? -0.045 6.941 11.738 1.00 95.62 154 PHE A N 1
ATOM 1185 C CA . PHE A 1 154 ? -0.389 6.891 10.321 1.00 95.62 154 PHE A CA 1
ATOM 1186 C C . PHE A 1 154 ? 0.795 6.426 9.465 1.00 95.62 154 PHE A C 1
ATOM 1188 O O . PHE A 1 154 ? 0.683 5.435 8.742 1.00 95.62 154 PHE A O 1
ATOM 1195 N N . ASN A 1 155 ? 1.955 7.075 9.610 1.00 93.94 155 ASN A N 1
ATOM 1196 C CA . ASN A 1 155 ? 3.159 6.718 8.860 1.00 93.94 155 ASN A CA 1
ATOM 1197 C C . ASN A 1 155 ? 3.600 5.278 9.146 1.00 93.94 155 ASN A C 1
ATOM 1199 O O . ASN A 1 155 ? 3.849 4.510 8.217 1.00 93.94 155 ASN A O 1
ATOM 1203 N N . LEU A 1 156 ? 3.627 4.876 10.420 1.00 93.31 156 LEU A N 1
ATOM 1204 C CA . LEU A 1 156 ? 3.992 3.514 10.808 1.00 93.31 156 LEU A CA 1
ATOM 1205 C C . LEU A 1 156 ? 3.031 2.464 10.247 1.00 93.31 156 LEU A C 1
ATOM 1207 O O . LEU A 1 156 ? 3.469 1.368 9.896 1.00 93.31 156 LEU A O 1
ATOM 1211 N N . ALA A 1 157 ? 1.738 2.770 10.139 1.00 95.38 157 ALA A N 1
ATOM 1212 C CA . ALA A 1 157 ? 0.780 1.852 9.537 1.00 95.38 157 ALA A CA 1
ATOM 1213 C C . ALA A 1 157 ? 1.077 1.608 8.055 1.00 95.38 157 ALA A C 1
ATOM 1215 O O . ALA A 1 157 ? 1.079 0.453 7.625 1.00 95.38 157 ALA A O 1
ATOM 1216 N N . ILE A 1 158 ? 1.411 2.663 7.304 1.00 95.88 158 ILE A N 1
ATOM 1217 C CA . ILE A 1 158 ? 1.829 2.532 5.905 1.00 95.88 158 ILE A CA 1
ATOM 1218 C C . ILE A 1 158 ? 3.146 1.752 5.809 1.00 95.88 158 ILE A C 1
ATOM 1220 O O . ILE A 1 158 ? 3.207 0.786 5.054 1.00 95.88 158 ILE A O 1
ATOM 1224 N N . CYS A 1 159 ? 4.164 2.072 6.619 1.00 93.44 159 CYS A N 1
ATOM 1225 C CA . CYS A 1 159 ? 5.424 1.314 6.641 1.00 93.44 159 CYS A CA 1
ATOM 1226 C C . CYS A 1 159 ? 5.194 -0.185 6.912 1.00 93.44 159 CYS A C 1
ATOM 1228 O O . CYS A 1 159 ? 5.830 -1.050 6.312 1.00 93.44 159 CYS A O 1
ATOM 1230 N N . ARG A 1 160 ? 4.281 -0.515 7.835 1.00 93.00 160 ARG A N 1
ATOM 1231 C CA . ARG A 1 160 ? 3.942 -1.904 8.178 1.00 93.00 160 ARG A CA 1
ATOM 1232 C C . ARG A 1 160 ? 3.206 -2.607 7.043 1.00 93.00 160 ARG A C 1
ATOM 1234 O O . ARG A 1 160 ? 3.519 -3.765 6.779 1.00 93.00 160 ARG A O 1
ATOM 1241 N N . ALA A 1 161 ? 2.288 -1.917 6.369 1.00 95.12 161 ALA A N 1
ATOM 1242 C CA . ALA A 1 161 ? 1.617 -2.435 5.182 1.00 95.12 161 ALA A CA 1
ATOM 1243 C C . ALA A 1 161 ? 2.602 -2.629 4.015 1.00 95.12 161 ALA A C 1
ATOM 1245 O O . ALA A 1 161 ? 2.492 -3.596 3.274 1.00 95.12 161 ALA A O 1
ATOM 1246 N N . LEU A 1 162 ? 3.611 -1.767 3.881 1.00 92.81 162 LEU A N 1
ATOM 1247 C CA . LEU A 1 162 ? 4.619 -1.840 2.821 1.00 92.81 162 LEU A CA 1
ATOM 1248 C C . LEU A 1 162 ? 5.782 -2.803 3.099 1.00 92.81 162 LEU A C 1
ATOM 1250 O O . LEU A 1 162 ? 6.741 -2.835 2.332 1.00 92.81 162 LEU A O 1
ATOM 1254 N N . HIS A 1 163 ? 5.713 -3.620 4.153 1.00 85.56 163 HIS A N 1
ATOM 1255 C CA . HIS A 1 163 ? 6.717 -4.655 4.392 1.00 85.56 163 HIS A CA 1
ATOM 1256 C C . HIS A 1 163 ? 6.536 -5.802 3.384 1.00 85.56 163 HIS A C 1
ATOM 1258 O O . HIS A 1 163 ? 5.888 -6.803 3.676 1.00 85.56 163 HIS A O 1
ATOM 1264 N N . MET A 1 164 ? 7.109 -5.638 2.192 1.00 82.56 164 MET A N 1
ATOM 1265 C CA . MET A 1 164 ? 7.070 -6.606 1.097 1.00 82.56 164 MET A CA 1
ATOM 1266 C C . MET A 1 164 ? 8.423 -6.672 0.369 1.00 82.56 164 MET A C 1
ATOM 1268 O O . MET A 1 164 ? 9.173 -5.694 0.393 1.00 82.56 164 MET A O 1
ATOM 1272 N N . PRO A 1 165 ? 8.756 -7.807 -0.273 1.00 71.12 165 PRO A N 1
ATOM 1273 C CA . PRO A 1 165 ? 10.006 -7.948 -1.011 1.00 71.12 165 PRO A CA 1
ATOM 1274 C C . PRO A 1 165 ? 9.996 -7.145 -2.320 1.00 71.12 165 PRO A C 1
ATOM 1276 O O . PRO A 1 165 ? 8.963 -7.033 -2.980 1.00 71.12 165 PRO A O 1
ATOM 1279 N N . VAL A 1 166 ? 11.171 -6.663 -2.730 1.00 71.81 166 VAL A N 1
ATOM 1280 C CA . VAL A 1 166 ? 11.422 -6.158 -4.091 1.00 71.81 166 VAL A CA 1
ATOM 1281 C C . VAL A 1 166 ? 11.612 -7.354 -5.029 1.00 71.81 166 VAL A C 1
ATOM 1283 O O . VAL A 1 166 ? 12.344 -8.285 -4.689 1.00 71.81 166 VAL A O 1
ATOM 1286 N N . LEU A 1 167 ? 10.967 -7.358 -6.198 1.00 66.69 167 LEU A N 1
ATOM 1287 C CA . LEU A 1 167 ? 10.784 -8.583 -6.986 1.00 66.69 167 LEU A CA 1
ATOM 1288 C C . LEU A 1 167 ? 11.630 -8.684 -8.255 1.00 66.69 167 LEU A C 1
ATOM 1290 O O . LEU A 1 167 ? 11.788 -9.789 -8.774 1.00 66.69 167 LEU A O 1
ATOM 1294 N N . GLN A 1 168 ? 12.165 -7.582 -8.776 1.00 59.59 168 GLN A N 1
ATOM 1295 C CA . GLN A 1 168 ? 13.020 -7.587 -9.974 1.00 59.59 168 GLN A CA 1
ATOM 1296 C C . GLN A 1 168 ? 14.244 -6.703 -9.758 1.00 59.59 168 GLN A C 1
ATOM 1298 O O . GLN A 1 168 ? 14.156 -5.789 -8.963 1.00 59.59 168 GLN A O 1
ATOM 1303 N N . ALA A 1 169 ? 15.377 -6.980 -10.409 1.00 42.97 169 ALA A N 1
ATOM 1304 C CA . ALA A 1 169 ? 16.548 -6.090 -10.456 1.00 42.97 169 ALA A CA 1
ATOM 1305 C C . ALA A 1 169 ? 16.497 -5.174 -11.688 1.00 42.97 169 ALA A C 1
ATOM 1307 O O . ALA A 1 169 ? 15.848 -5.575 -12.655 1.00 42.97 169 ALA A O 1
ATOM 1308 N N . PRO A 1 170 ? 17.090 -3.958 -11.640 1.00 46.34 170 PRO A N 1
ATOM 1309 C CA . PRO A 1 170 ? 17.309 -3.151 -12.841 1.00 46.34 170 PRO A CA 1
ATOM 1310 C C . PRO A 1 170 ? 18.163 -3.898 -13.873 1.00 46.34 170 PRO A C 1
ATOM 1312 O O . PRO A 1 170 ? 18.998 -4.741 -13.460 1.00 46.34 170 PRO A O 1
#

Foldseek 3Di:
DDDDDDDDPDPPPPPPPPPPLAAPAAFEEEEAEDPQCPVCLVVVVVLVVVCVVCVPPQDQPPDNHHYRYYDDDDDDCQHLVLVVCLLPDLVSLLVNLCCQQPDDDPVANRGGQWYWYWHQDPQWIKIWTRGSPSVDHIQIAIGHPVLCPVSVSVSNRVSSRNPGHHDDYD

Radius of gyration: 21.29 Å; chains: 1; bounding box: 88×44×37 Å

Secondary structure (DSSP, 8-state):
--------------------SS-SS-EEEEEEE-GGGGGGHHHHHHHHHHHHH-SSS--STT----EEEEE-S-BTTB-HHHHHHHTT-HHHHHHHHHHHHT---SS-SS--SEEEEEEEETTEEEEEEEESSTTSPPEEEEE-HHHHTSHHHHHHHHHHHT--------